Protein AF-A0A0G1LKA8-F1 (afdb_monomer_lite)

Sequence (152 aa):
MDALRYFVAREFNQFEDTDISREKLKTAYNANLANGLGNLVARVMKLAESNLDVPIGQSRALTIQGELKEALDRFEIQKAMNHIWQEIGDLDLLIQGKKPWKSKDKKIIKDLVEDLGQIAHNLKPFMPETAEKILKAIKENKKPENLFPRKD

Secondary structure (DSSP, 8-state):
-HHHHHIIIIIS-SSS-----HHHHHHHIIIIIIIIIIHHHHHHHHHHHHH-SSPPP-SS-----HHHHHHHHTT-HHHHHHHHHHHHHHHHHHHHHH-HHHH--HHHHHHHHHHHHHHHHHHTTT-HHHHHHHHHHHHHT-PPS-SS----

Foldseek 3Di:
DLLVLLCVLAVDDPVDDRDDDPVVSLVCLCVPPQVFLLVLLLVLLVLQLVQPPAFADQPDDQDQDDPLVVCVVVVVRNSNSVVLSVLSVVLVVLCVVVVCVVVVPVVSSNVSLNSQLSSLSSCCVRRVVLSVQSVVSRNVSHRDDRSRDRDD

pLDDT: mean 93.65, std 6.62, range [66.12, 98.62]

Radius of gyration: 15.7 Å; chains: 1; bounding box: 37×30×45 Å

Structure (mmCIF, N/CA/C/O backbone):
data_AF-A0A0G1LKA8-F1
#
_entry.id   AF-A0A0G1LKA8-F1
#
loop_
_atom_site.group_PDB
_atom_site.id
_atom_site.type_symbol
_atom_site.label_atom_id
_atom_site.label_alt_id
_atom_site.label_comp_id
_atom_site.label_asym_id
_atom_site.label_entity_id
_atom_site.label_seq_id
_atom_site.pdbx_PDB_ins_code
_atom_site.Cartn_x
_atom_site.Cartn_y
_atom_site.Cartn_z
_atom_site.occupancy
_atom_site.B_iso_or_equiv
_atom_site.auth_seq_id
_atom_site.auth_comp_id
_atom_site.auth_asym_id
_atom_site.auth_atom_id
_atom_site.pdbx_PDB_model_num
ATOM 1 N N . MET A 1 1 ? 16.918 -4.018 0.071 1.00 84.69 1 MET A N 1
ATOM 2 C CA . MET A 1 1 ? 16.876 -4.899 -1.114 1.00 84.69 1 MET A CA 1
ATOM 3 C C . MET A 1 1 ? 15.608 -4.667 -1.942 1.00 84.69 1 MET A C 1
ATOM 5 O O . MET A 1 1 ? 15.715 -4.436 -3.139 1.00 84.69 1 MET A O 1
ATOM 9 N N . ASP A 1 2 ? 14.428 -4.633 -1.315 1.00 94.12 2 ASP A N 1
ATOM 10 C CA . ASP A 1 2 ? 13.122 -4.503 -1.993 1.00 94.12 2 ASP A CA 1
ATOM 11 C C . ASP A 1 2 ? 12.957 -3.329 -2.962 1.00 94.12 2 ASP A C 1
ATOM 13 O O . ASP A 1 2 ? 12.339 -3.506 -4.004 1.00 94.12 2 ASP A O 1
ATOM 17 N N . ALA A 1 3 ? 13.524 -2.153 -2.677 1.00 92.69 3 ALA A N 1
ATOM 18 C CA . ALA A 1 3 ? 13.444 -1.023 -3.606 1.00 92.69 3 ALA A CA 1
ATOM 19 C C . ALA A 1 3 ? 14.050 -1.359 -4.982 1.00 92.69 3 ALA A C 1
ATOM 21 O O . ALA A 1 3 ? 13.493 -0.981 -6.004 1.00 92.69 3 ALA A O 1
ATOM 22 N N . LEU A 1 4 ? 15.148 -2.125 -5.020 1.00 91.81 4 LEU A N 1
ATOM 23 C CA . LEU A 1 4 ? 15.744 -2.576 -6.278 1.00 91.81 4 LEU A CA 1
ATOM 24 C C . LEU A 1 4 ? 14.853 -3.597 -6.992 1.00 91.81 4 LEU A C 1
ATOM 26 O O . LEU A 1 4 ? 14.653 -3.482 -8.197 1.00 91.81 4 LEU A O 1
ATOM 30 N N . ARG A 1 5 ? 14.286 -4.560 -6.251 1.00 94.88 5 ARG A N 1
ATOM 31 C CA . ARG A 1 5 ? 13.342 -5.545 -6.807 1.00 94.88 5 ARG A CA 1
ATOM 32 C C . ARG A 1 5 ? 12.117 -4.857 -7.404 1.00 94.88 5 ARG A C 1
ATOM 34 O O . ARG A 1 5 ? 11.714 -5.197 -8.507 1.00 94.88 5 ARG A O 1
ATOM 41 N N . TYR A 1 6 ? 11.586 -3.857 -6.702 1.00 95.19 6 TYR A N 1
ATOM 42 C CA . TYR A 1 6 ? 10.515 -2.992 -7.178 1.00 95.19 6 TYR A CA 1
ATOM 43 C C . TYR A 1 6 ? 10.872 -2.336 -8.512 1.00 95.19 6 TYR A C 1
ATOM 45 O O . TYR A 1 6 ? 10.097 -2.442 -9.459 1.00 95.19 6 TYR A O 1
ATOM 53 N N . PHE A 1 7 ? 12.043 -1.696 -8.601 1.00 92.62 7 PHE A N 1
ATOM 54 C CA . PHE A 1 7 ? 12.446 -1.029 -9.833 1.00 92.62 7 PHE A CA 1
ATOM 55 C C . PHE A 1 7 ? 12.499 -2.018 -10.986 1.00 92.62 7 PHE A C 1
ATOM 57 O O . PHE A 1 7 ? 11.794 -1.820 -11.965 1.00 92.62 7 PHE A O 1
ATOM 64 N N . VAL A 1 8 ? 13.239 -3.117 -10.833 1.00 91.12 8 VAL A N 1
ATOM 65 C CA . VAL A 1 8 ? 13.368 -4.144 -11.877 1.00 91.12 8 VAL A CA 1
ATOM 66 C C . VAL A 1 8 ? 12.012 -4.726 -12.277 1.00 91.12 8 VAL A C 1
ATOM 68 O O . VAL A 1 8 ? 11.781 -4.991 -13.449 1.00 91.12 8 VAL A O 1
ATOM 71 N N . ALA A 1 9 ? 11.103 -4.915 -11.322 1.00 93.38 9 ALA A N 1
ATOM 72 C CA . ALA A 1 9 ? 9.805 -5.509 -11.601 1.00 93.38 9 ALA A CA 1
ATOM 73 C C . ALA A 1 9 ? 8.807 -4.534 -12.244 1.00 93.38 9 ALA A C 1
ATOM 75 O O . ALA A 1 9 ? 7.905 -4.997 -12.932 1.00 93.38 9 ALA A O 1
ATOM 76 N N . ARG A 1 10 ? 8.921 -3.218 -12.013 1.00 92.00 10 ARG A N 1
ATOM 77 C CA . ARG A 1 10 ? 7.899 -2.242 -12.433 1.00 92.00 10 ARG A CA 1
ATOM 78 C C . ARG A 1 10 ? 8.407 -1.113 -13.326 1.00 92.00 10 ARG A C 1
ATOM 80 O O . ARG A 1 10 ? 7.726 -0.745 -14.276 1.00 92.00 10 ARG A O 1
ATOM 87 N N . GLU A 1 11 ? 9.566 -0.542 -13.027 1.00 86.06 11 GLU A N 1
ATOM 88 C CA . GLU A 1 11 ? 10.107 0.591 -13.791 1.00 86.06 11 GLU A CA 1
ATOM 89 C C . GLU A 1 11 ? 10.850 0.143 -15.055 1.00 86.06 11 GLU A C 1
ATOM 91 O O . GLU A 1 11 ? 11.001 0.929 -15.983 1.00 86.06 11 GLU A O 1
ATOM 96 N N . PHE A 1 12 ? 11.314 -1.108 -15.107 1.00 82.31 12 PHE A N 1
ATOM 97 C CA . PHE A 1 12 ? 11.991 -1.645 -16.282 1.00 82.31 12 PHE A CA 1
ATOM 98 C C . PHE A 1 12 ? 10.952 -2.219 -17.246 1.00 82.31 12 PHE A C 1
ATOM 100 O O . PHE A 1 12 ? 10.218 -3.148 -16.901 1.00 82.31 12 PHE A O 1
ATOM 107 N N . ASN A 1 13 ? 10.904 -1.673 -18.461 1.00 71.88 13 ASN A N 1
ATOM 108 C CA . ASN A 1 13 ? 10.173 -2.292 -19.558 1.00 71.88 13 ASN A CA 1
ATOM 109 C C . ASN A 1 13 ? 10.963 -3.522 -20.034 1.00 71.88 13 ASN A C 1
ATOM 111 O O . ASN A 1 13 ? 12.161 -3.439 -20.289 1.00 71.88 13 ASN A O 1
ATOM 115 N N . GLN A 1 14 ? 10.301 -4.674 -20.134 1.00 66.12 14 GLN A N 1
ATOM 116 C CA . GLN A 1 14 ? 10.928 -5.915 -20.602 1.00 66.12 14 GLN A CA 1
ATOM 117 C C . GLN A 1 14 ? 11.132 -5.946 -22.125 1.00 66.12 14 GLN A C 1
ATOM 119 O O . GLN A 1 14 ? 11.885 -6.782 -22.618 1.00 66.12 14 GLN A O 1
ATOM 124 N N . PHE A 1 15 ? 10.460 -5.057 -22.859 1.00 68.44 15 PHE A N 1
ATOM 125 C CA . PHE A 1 15 ? 10.421 -5.050 -24.323 1.00 68.44 15 PHE A CA 1
ATOM 126 C C . PHE A 1 15 ? 11.148 -3.854 -24.949 1.00 68.44 15 PHE A C 1
ATOM 128 O O . PHE A 1 15 ? 11.318 -3.822 -26.165 1.00 68.44 15 PHE A O 1
ATOM 135 N N . GLU A 1 16 ? 11.580 -2.885 -24.139 1.00 71.56 16 GLU A N 1
ATOM 136 C CA . GLU A 1 16 ? 12.223 -1.651 -24.598 1.00 71.56 16 GLU A CA 1
ATOM 137 C C . GLU A 1 16 ? 13.415 -1.285 -23.712 1.00 71.56 16 GLU A C 1
ATOM 139 O O . GLU A 1 16 ? 13.427 -1.564 -22.508 1.00 71.56 16 GLU A O 1
ATOM 144 N N . ASP A 1 17 ? 14.392 -0.590 -24.296 1.00 75.00 17 ASP A N 1
ATOM 145 C CA . ASP A 1 17 ? 15.512 -0.031 -23.545 1.00 75.00 17 ASP A CA 1
ATOM 146 C C . ASP A 1 17 ? 15.008 0.996 -22.526 1.00 75.00 17 ASP A C 1
ATOM 148 O O . ASP A 1 17 ? 14.529 2.083 -22.857 1.00 75.00 17 ASP A O 1
ATOM 152 N N . THR A 1 18 ? 15.132 0.649 -21.247 1.00 75.19 18 THR A N 1
ATOM 153 C CA . THR A 1 18 ? 14.790 1.555 -20.152 1.00 75.19 18 THR A CA 1
ATOM 154 C C . THR A 1 18 ? 15.996 2.435 -19.840 1.00 75.19 18 THR A C 1
ATOM 156 O O . THR A 1 18 ? 17.007 1.957 -19.327 1.00 75.19 18 THR A O 1
ATOM 159 N N . ASP A 1 19 ? 15.890 3.739 -20.105 1.00 74.62 19 ASP A N 1
ATOM 160 C CA . ASP A 1 19 ? 16.912 4.708 -19.701 1.00 74.62 19 ASP A CA 1
ATOM 161 C C . ASP A 1 19 ? 16.894 4.899 -18.175 1.00 74.62 19 ASP A C 1
ATOM 163 O O . ASP A 1 19 ? 16.022 5.582 -17.618 1.00 74.62 19 ASP A O 1
ATOM 167 N N . ILE A 1 20 ? 17.857 4.263 -17.505 1.00 76.75 20 ILE A N 1
ATOM 168 C CA . ILE A 1 20 ? 18.001 4.235 -16.051 1.00 76.75 20 ILE A CA 1
ATOM 169 C C . ILE A 1 20 ? 19.026 5.277 -15.625 1.00 76.75 20 ILE A C 1
ATOM 171 O O . ILE A 1 20 ? 20.207 5.203 -15.956 1.00 76.75 20 ILE A O 1
ATOM 175 N N . SER A 1 21 ? 18.592 6.196 -14.768 1.00 86.56 21 SER A N 1
ATOM 176 C CA . SER A 1 21 ? 19.482 7.110 -14.060 1.00 86.56 21 SER A CA 1
ATOM 177 C C . SER A 1 21 ? 19.202 7.073 -12.563 1.00 86.56 21 SER A C 1
ATOM 179 O O . SER A 1 21 ? 18.099 6.735 -12.122 1.00 86.56 21 SER A O 1
ATOM 181 N N . ARG A 1 22 ? 20.200 7.450 -11.753 1.00 86.62 22 ARG A N 1
ATOM 182 C CA . ARG A 1 22 ? 20.020 7.574 -10.297 1.00 86.62 22 ARG A CA 1
ATOM 183 C C . ARG A 1 22 ? 18.864 8.516 -9.951 1.00 86.62 22 ARG A C 1
ATOM 185 O O . ARG A 1 22 ? 18.081 8.193 -9.064 1.00 86.62 22 ARG A O 1
ATOM 192 N N . GLU A 1 23 ? 18.711 9.610 -10.695 1.00 89.44 23 GLU A N 1
ATOM 193 C CA . GLU A 1 23 ? 17.621 10.573 -10.498 1.00 89.44 23 GLU A CA 1
ATOM 194 C C . GLU A 1 23 ? 16.243 9.995 -10.830 1.00 89.44 23 GLU A C 1
ATOM 196 O O . GLU A 1 23 ? 15.283 10.231 -10.093 1.00 89.44 23 GLU A O 1
ATOM 201 N N . LYS A 1 24 ? 16.127 9.181 -11.888 1.00 87.31 24 LYS A N 1
ATOM 202 C CA . LYS A 1 24 ? 14.869 8.494 -12.219 1.00 87.31 24 LYS A CA 1
ATOM 203 C C . LYS A 1 24 ? 14.488 7.479 -11.146 1.00 87.31 24 LYS A C 1
ATOM 205 O O . LYS A 1 24 ? 13.357 7.494 -10.669 1.00 87.31 24 LYS A O 1
ATOM 210 N N . LEU A 1 25 ? 15.446 6.666 -10.696 1.00 90.31 25 LEU A N 1
ATOM 211 C CA . LEU A 1 25 ? 15.224 5.710 -9.607 1.00 90.31 25 LEU A CA 1
ATOM 212 C C . LEU A 1 25 ? 14.824 6.424 -8.310 1.00 90.31 25 LEU A C 1
ATOM 214 O O . LEU A 1 25 ? 13.873 6.024 -7.644 1.00 90.31 25 LEU A O 1
ATOM 218 N N . LYS A 1 26 ? 15.500 7.520 -7.961 1.00 92.94 26 LYS A N 1
ATOM 219 C CA . LYS A 1 26 ? 15.165 8.339 -6.790 1.00 92.94 26 LYS A CA 1
ATOM 220 C C . LYS A 1 26 ? 13.761 8.939 -6.892 1.00 92.94 26 LYS A C 1
ATOM 222 O O . LYS A 1 26 ? 12.992 8.865 -5.933 1.00 92.94 26 LYS A O 1
ATOM 227 N N . THR A 1 27 ? 13.410 9.490 -8.050 1.00 92.81 27 THR A N 1
ATOM 228 C CA . THR A 1 27 ? 12.068 10.020 -8.328 1.00 92.81 27 THR A CA 1
ATOM 229 C C . THR A 1 27 ? 11.004 8.938 -8.153 1.00 92.81 27 THR A C 1
ATOM 231 O O . THR A 1 27 ? 10.065 9.127 -7.379 1.00 92.81 27 THR A O 1
ATOM 234 N N . ALA A 1 28 ? 11.182 7.779 -8.792 1.00 92.75 28 ALA A N 1
ATOM 235 C CA . ALA A 1 28 ? 10.267 6.646 -8.690 1.00 92.75 28 ALA A CA 1
ATOM 236 C C . ALA A 1 28 ? 10.159 6.117 -7.250 1.00 92.75 28 ALA A C 1
ATOM 238 O O . ALA A 1 28 ? 9.056 5.861 -6.774 1.00 92.75 28 ALA A O 1
ATOM 239 N N . TYR A 1 29 ? 11.269 6.035 -6.508 1.00 96.06 29 TYR A N 1
ATOM 240 C CA . TYR A 1 29 ? 11.252 5.679 -5.086 1.00 96.06 29 TYR A CA 1
ATOM 241 C C . TYR A 1 29 ? 10.361 6.631 -4.287 1.00 96.06 29 TYR A C 1
ATOM 243 O O . TYR A 1 29 ? 9.454 6.208 -3.568 1.00 96.06 29 TYR A O 1
ATOM 251 N N . ASN A 1 30 ? 10.628 7.932 -4.396 1.00 96.88 30 ASN A N 1
ATOM 252 C CA . ASN A 1 30 ? 9.941 8.931 -3.592 1.00 96.88 30 ASN A CA 1
ATOM 253 C C . ASN A 1 30 ? 8.455 9.003 -3.959 1.00 96.88 30 ASN A C 1
ATOM 255 O O . ASN A 1 30 ? 7.619 9.103 -3.065 1.00 96.88 30 ASN A O 1
ATOM 259 N N . ALA A 1 31 ? 8.116 8.911 -5.245 1.00 96.19 31 ALA A N 1
ATOM 260 C CA . ALA A 1 31 ? 6.737 8.946 -5.717 1.00 96.19 31 ALA A CA 1
ATOM 261 C C . ALA A 1 31 ? 5.967 7.660 -5.372 1.00 96.19 31 ALA A C 1
ATOM 263 O O . ALA A 1 31 ? 4.940 7.718 -4.700 1.00 96.19 31 ALA A O 1
ATOM 264 N N . ASN A 1 32 ? 6.471 6.498 -5.787 1.00 97.19 32 ASN A N 1
ATOM 265 C CA . ASN A 1 32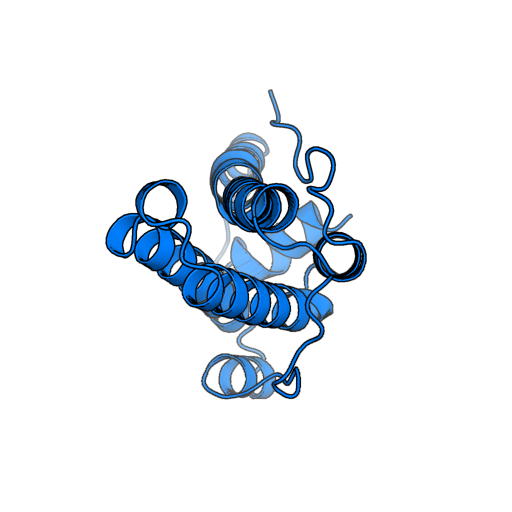 ? 5.708 5.251 -5.768 1.00 97.19 32 ASN A CA 1
ATOM 266 C C . ASN A 1 32 ? 5.814 4.493 -4.441 1.00 97.19 32 ASN A C 1
ATOM 268 O O . ASN A 1 32 ? 4.825 3.908 -3.995 1.00 97.19 32 ASN A O 1
ATOM 272 N N . LEU A 1 33 ? 6.988 4.515 -3.799 1.00 97.62 33 LEU A N 1
ATOM 273 C CA . LEU A 1 33 ? 7.220 3.811 -2.536 1.00 97.62 33 LEU A CA 1
ATOM 274 C C . LEU A 1 33 ? 6.934 4.710 -1.339 1.00 97.62 33 LEU A C 1
ATOM 276 O O . LEU A 1 33 ? 6.054 4.394 -0.544 1.00 97.62 33 LEU A O 1
ATOM 280 N N . ALA A 1 34 ? 7.633 5.840 -1.212 1.00 97.31 34 ALA A N 1
ATOM 281 C CA . ALA A 1 34 ? 7.460 6.712 -0.052 1.00 97.31 34 ALA A CA 1
ATOM 282 C C . ALA A 1 34 ? 6.090 7.401 -0.052 1.00 97.31 34 ALA A C 1
ATOM 284 O O . ALA A 1 34 ? 5.333 7.272 0.910 1.00 97.31 34 ALA A O 1
ATOM 285 N N . ASN A 1 35 ? 5.749 8.099 -1.138 1.00 96.75 35 ASN A N 1
ATOM 286 C CA . ASN A 1 35 ? 4.507 8.863 -1.207 1.00 96.75 35 ASN A CA 1
ATOM 287 C C . ASN A 1 35 ? 3.274 8.011 -1.541 1.00 96.75 35 ASN A C 1
ATOM 289 O O . ASN A 1 35 ? 2.176 8.401 -1.147 1.00 96.75 35 ASN A O 1
ATOM 293 N N . GLY A 1 36 ? 3.455 6.885 -2.236 1.00 97.50 36 GLY A N 1
ATOM 294 C CA . GLY A 1 36 ? 2.409 5.911 -2.541 1.00 97.50 36 GLY A CA 1
ATOM 295 C C . GLY A 1 36 ? 2.219 4.906 -1.406 1.00 97.50 36 GLY A C 1
ATOM 296 O O . GLY A 1 36 ? 1.574 5.205 -0.399 1.00 97.50 36 GLY A O 1
ATOM 297 N N . LEU A 1 37 ? 2.809 3.716 -1.554 1.00 98.62 37 LEU A N 1
ATOM 298 C CA . LEU A 1 37 ? 2.605 2.582 -0.642 1.00 98.62 37 LEU A CA 1
ATOM 299 C C . LEU A 1 37 ? 2.864 2.930 0.836 1.00 98.62 37 LEU A C 1
ATOM 301 O O . LEU A 1 37 ? 2.066 2.589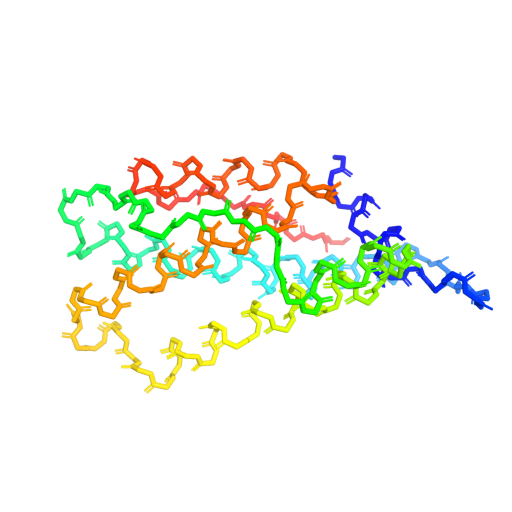 1.707 1.00 98.62 37 LEU A O 1
ATOM 305 N N . GLY A 1 38 ? 3.960 3.630 1.134 1.00 98.25 38 GLY A N 1
ATOM 306 C CA . GLY A 1 38 ? 4.347 4.000 2.496 1.00 98.25 38 GLY A CA 1
ATOM 307 C C . GLY A 1 38 ? 3.311 4.882 3.192 1.00 98.25 38 GLY A C 1
ATOM 308 O O . GLY A 1 38 ? 2.920 4.604 4.330 1.00 98.25 38 GLY A O 1
ATOM 309 N N . ASN A 1 39 ? 2.820 5.912 2.500 1.00 97.75 39 ASN A N 1
ATOM 310 C CA . ASN A 1 39 ? 1.770 6.782 3.025 1.00 97.75 39 ASN A CA 1
ATOM 311 C C . ASN A 1 39 ? 0.435 6.052 3.183 1.00 97.75 39 ASN A C 1
ATOM 313 O O . ASN A 1 39 ? -0.237 6.265 4.196 1.00 97.75 39 ASN A O 1
ATOM 317 N N . LEU A 1 40 ? 0.061 5.192 2.229 1.00 98.56 40 LEU A N 1
ATOM 318 C CA . LEU A 1 40 ? -1.163 4.392 2.316 1.00 98.56 40 LEU A CA 1
ATOM 319 C C . LEU A 1 40 ? -1.141 3.507 3.568 1.00 98.56 40 LEU A C 1
ATOM 321 O O . LEU A 1 40 ? -2.048 3.592 4.399 1.00 98.56 40 LEU A O 1
ATOM 325 N N . VAL A 1 41 ? -0.067 2.731 3.755 1.00 98.56 41 VAL A N 1
ATOM 326 C CA . VAL A 1 41 ? 0.111 1.868 4.934 1.00 98.56 41 VAL A CA 1
ATOM 327 C C . VAL A 1 41 ? 0.040 2.693 6.216 1.00 98.56 41 VAL A C 1
ATOM 329 O O . VAL A 1 41 ? -0.682 2.337 7.147 1.00 98.56 41 VAL A O 1
ATOM 332 N N . ALA A 1 42 ? 0.756 3.820 6.275 1.00 98.06 42 ALA A N 1
ATOM 333 C CA . ALA A 1 42 ? 0.746 4.683 7.449 1.00 98.06 42 ALA A CA 1
ATOM 334 C C . ALA A 1 42 ? -0.662 5.215 7.764 1.00 98.06 42 ALA A C 1
ATOM 336 O O . ALA A 1 42 ? -1.034 5.283 8.936 1.00 98.06 42 ALA A O 1
ATOM 337 N N . ARG A 1 43 ? -1.447 5.575 6.743 1.00 97.69 43 ARG A N 1
ATOM 338 C CA . ARG A 1 43 ? -2.805 6.114 6.890 1.00 97.69 43 ARG A CA 1
ATOM 339 C C . ARG A 1 43 ? -3.790 5.051 7.371 1.00 97.69 43 ARG A C 1
ATOM 341 O O . ARG A 1 43 ? -4.478 5.286 8.364 1.00 97.69 43 ARG A O 1
ATOM 348 N N . VAL A 1 44 ? -3.826 3.890 6.713 1.00 98.19 44 VAL A N 1
ATOM 349 C CA . VAL A 1 44 ? -4.703 2.767 7.086 1.00 98.19 44 VAL A CA 1
ATOM 350 C C . VAL A 1 44 ? -4.374 2.288 8.494 1.00 98.19 44 VAL A C 1
ATOM 352 O O . VAL A 1 44 ? -5.256 2.232 9.348 1.00 98.19 44 VAL A O 1
ATOM 355 N N . MET A 1 45 ? -3.096 2.035 8.783 1.00 98.06 45 MET A N 1
ATOM 356 C CA . MET A 1 45 ? -2.712 1.528 10.098 1.00 98.06 45 MET A CA 1
ATOM 357 C C . MET A 1 45 ? -2.908 2.558 11.207 1.00 98.06 45 MET A C 1
ATOM 359 O O . MET A 1 45 ? -3.247 2.175 12.320 1.00 98.06 45 MET A O 1
ATOM 363 N N . LYS A 1 46 ? -2.781 3.863 10.927 1.00 97.62 46 LYS A N 1
ATOM 364 C CA . LYS A 1 46 ? -3.109 4.886 11.928 1.00 97.62 46 LYS A CA 1
ATOM 365 C C . LYS A 1 46 ? -4.603 4.915 12.254 1.00 97.62 46 LYS A C 1
ATOM 367 O O . LYS A 1 46 ? -4.959 5.093 13.420 1.00 97.62 46 LYS A O 1
ATOM 372 N N . LEU A 1 47 ? -5.469 4.753 11.250 1.00 97.44 47 LEU A N 1
ATOM 373 C CA . LEU A 1 47 ? -6.914 4.618 11.464 1.00 97.44 47 LEU A CA 1
ATOM 374 C C . LEU A 1 47 ? -7.226 3.369 12.288 1.00 97.44 47 LEU A C 1
ATOM 376 O O . LEU A 1 47 ? -8.007 3.463 13.233 1.00 97.44 47 LEU A O 1
ATOM 380 N N . ALA A 1 48 ? -6.591 2.245 11.962 1.00 97.44 48 ALA A N 1
ATOM 381 C CA . ALA A 1 48 ? -6.766 0.981 12.661 1.00 97.44 48 ALA A CA 1
ATOM 382 C C . ALA A 1 48 ? -6.336 1.074 14.131 1.00 97.44 48 ALA A C 1
ATOM 384 O O . ALA A 1 48 ? -7.172 0.944 15.020 1.00 97.44 48 ALA A O 1
ATOM 385 N N . GLU A 1 49 ? -5.079 1.444 14.380 1.00 96.81 49 GLU A N 1
ATOM 386 C CA . GLU A 1 49 ? -4.494 1.580 15.720 1.00 96.81 49 GLU A CA 1
ATOM 387 C C . GLU A 1 49 ? -5.296 2.535 16.621 1.00 96.81 49 GLU A C 1
ATOM 389 O O . GLU A 1 49 ? -5.370 2.339 17.828 1.00 96.81 49 GLU A O 1
ATOM 394 N N . SER A 1 50 ? -5.919 3.574 16.049 1.00 96.50 50 SER A N 1
ATOM 395 C CA . SER A 1 50 ? -6.645 4.585 16.834 1.00 96.50 50 SER A CA 1
ATOM 396 C C . SER A 1 50 ? -8.125 4.259 17.077 1.00 96.50 50 SER A C 1
ATOM 398 O O . SER A 1 50 ? -8.750 4.937 17.890 1.00 96.50 50 SER A O 1
ATOM 400 N N . ASN A 1 51 ? -8.723 3.309 16.346 1.00 96.50 51 ASN A N 1
ATOM 401 C CA . ASN A 1 51 ? -10.177 3.067 16.388 1.00 96.50 51 ASN A CA 1
ATOM 402 C C . ASN A 1 51 ? -10.565 1.590 16.563 1.00 96.50 51 ASN A C 1
ATOM 404 O O . ASN A 1 51 ? -11.731 1.300 16.839 1.00 96.50 51 ASN A O 1
ATOM 408 N N . LEU A 1 52 ? -9.634 0.657 16.375 1.00 94.56 52 LEU A N 1
ATOM 409 C CA . LEU A 1 52 ? -9.859 -0.773 16.529 1.00 94.56 52 LEU A CA 1
ATOM 410 C C . LEU A 1 52 ? -9.158 -1.259 17.793 1.00 94.56 52 LEU A C 1
ATOM 412 O O . LEU A 1 52 ? -7.957 -1.076 17.950 1.00 94.56 52 LEU A O 1
ATOM 416 N N . ASP A 1 53 ? -9.920 -1.898 18.674 1.00 89.06 53 ASP A N 1
ATOM 417 C CA . ASP A 1 53 ? -9.435 -2.318 19.994 1.00 89.06 53 ASP A CA 1
ATOM 418 C C . ASP A 1 53 ? -8.596 -3.605 19.933 1.00 89.06 53 ASP A C 1
ATOM 420 O O . ASP A 1 53 ? -7.843 -3.915 20.851 1.00 89.06 53 ASP A O 1
ATOM 424 N N . VAL A 1 54 ? -8.729 -4.365 18.843 1.00 87.44 54 VAL A N 1
ATOM 425 C CA . VAL A 1 54 ? -8.033 -5.635 18.623 1.00 87.44 54 VAL A CA 1
ATOM 426 C C . VAL A 1 54 ? -7.495 -5.711 17.197 1.00 87.44 54 VAL A C 1
ATOM 428 O O . VAL A 1 54 ? -8.124 -5.161 16.283 1.00 87.44 54 VAL A O 1
ATOM 431 N N . PRO A 1 55 ? -6.374 -6.422 16.976 1.00 84.38 55 PRO A N 1
ATOM 432 C CA . PRO A 1 55 ? -5.931 -6.756 15.636 1.00 84.38 55 PRO A CA 1
ATOM 433 C C . PRO A 1 55 ? -7.006 -7.476 14.844 1.00 84.38 55 PRO A C 1
ATOM 435 O O . PRO A 1 55 ? -7.723 -8.341 15.352 1.00 84.38 55 PRO A O 1
ATOM 438 N N . ILE A 1 56 ? -7.092 -7.109 13.573 1.00 81.44 56 ILE A N 1
ATOM 439 C CA . ILE A 1 56 ? -8.004 -7.737 12.634 1.00 81.44 56 ILE A CA 1
ATOM 440 C C . ILE A 1 56 ? -7.231 -8.829 11.913 1.00 81.44 56 ILE A C 1
ATOM 442 O O . ILE A 1 56 ? -6.224 -8.575 11.254 1.00 81.44 56 ILE A O 1
ATOM 446 N N . GLY A 1 57 ? -7.699 -10.064 12.077 1.00 75.69 57 GLY A N 1
ATOM 447 C CA . GLY A 1 57 ? -7.291 -11.161 11.213 1.00 75.69 57 GLY A CA 1
ATOM 448 C C . GLY A 1 57 ? -7.896 -11.001 9.821 1.00 75.69 57 GLY A C 1
ATOM 449 O O . GLY A 1 57 ? -8.910 -10.333 9.646 1.00 75.69 57 GLY A O 1
ATOM 450 N N . GLN A 1 58 ? -7.291 -11.645 8.831 1.00 81.88 58 GLN A N 1
ATOM 451 C CA . GLN A 1 58 ? -7.862 -11.709 7.489 1.00 81.88 58 GLN A CA 1
ATOM 452 C C . GLN A 1 58 ? -9.095 -12.614 7.508 1.00 81.88 58 GLN A C 1
ATOM 454 O O . GLN A 1 58 ? -8.970 -13.809 7.778 1.00 81.88 58 GLN A O 1
ATOM 459 N N . SER A 1 59 ? -10.281 -12.052 7.261 1.00 81.31 59 SER A N 1
ATOM 460 C CA . SER A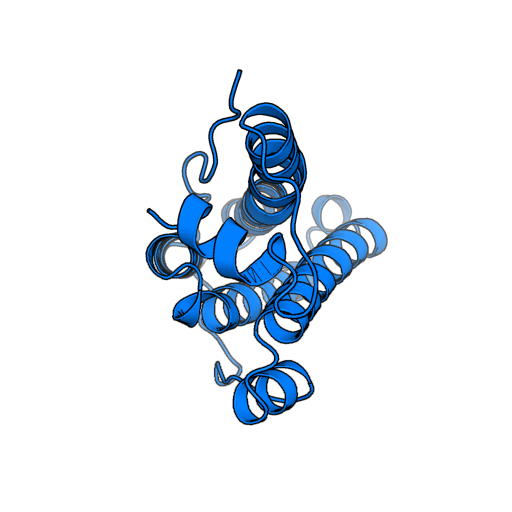 1 59 ? -11.506 -12.853 7.137 1.00 81.31 59 SER A CA 1
ATOM 461 C C . SER A 1 59 ? -11.586 -13.572 5.787 1.00 81.31 59 SER A C 1
ATOM 463 O O . SER A 1 59 ? -12.176 -14.647 5.685 1.00 81.31 59 SER A O 1
ATOM 465 N N . ARG A 1 60 ? -10.954 -12.996 4.756 1.00 83.94 60 ARG A N 1
ATOM 466 C CA . ARG A 1 60 ? -10.849 -13.551 3.404 1.00 83.94 60 ARG A CA 1
ATOM 467 C C . ARG A 1 60 ? -9.529 -14.298 3.251 1.00 83.94 60 ARG A C 1
ATOM 469 O O . ARG A 1 60 ? -8.509 -13.907 3.816 1.00 83.94 60 ARG A O 1
ATOM 476 N N . ALA A 1 61 ? -9.540 -15.371 2.465 1.00 88.75 61 ALA A N 1
ATOM 477 C CA . ALA A 1 61 ? -8.314 -16.080 2.131 1.00 88.75 61 ALA A CA 1
ATOM 478 C C . ALA A 1 61 ? -7.417 -15.184 1.265 1.00 88.75 61 ALA A C 1
ATOM 480 O O . ALA A 1 61 ? -7.809 -14.780 0.171 1.00 88.75 61 ALA A O 1
ATOM 481 N N . LEU A 1 62 ? -6.208 -14.906 1.752 1.00 92.38 62 LEU A N 1
ATOM 482 C CA . LEU A 1 62 ? -5.194 -14.192 0.986 1.00 92.38 62 LEU A CA 1
ATOM 483 C C . LEU A 1 62 ? -4.698 -15.087 -0.147 1.00 92.38 62 LEU A C 1
ATOM 485 O O . LEU A 1 62 ? -4.032 -16.096 0.100 1.00 92.38 62 LEU A O 1
ATOM 489 N N . THR A 1 63 ? -5.045 -14.728 -1.377 1.00 94.62 63 THR A N 1
ATOM 490 C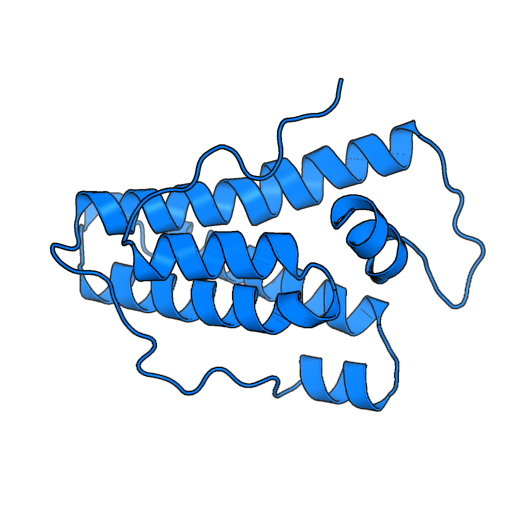 CA . THR A 1 63 ? -4.653 -15.477 -2.573 1.00 94.62 63 THR A CA 1
ATOM 491 C C . THR A 1 63 ? -4.344 -14.529 -3.721 1.00 94.62 63 THR A C 1
ATOM 493 O O . THR A 1 63 ? -4.948 -13.465 -3.839 1.00 94.62 63 THR A O 1
ATOM 496 N N . ILE A 1 64 ? -3.396 -14.912 -4.574 1.00 94.50 64 ILE A N 1
ATOM 497 C CA . ILE A 1 64 ? -3.148 -14.230 -5.845 1.00 94.50 64 ILE A CA 1
ATOM 498 C C . ILE A 1 64 ? -4.207 -14.705 -6.843 1.00 94.50 64 ILE A C 1
ATOM 500 O O . ILE A 1 64 ? -4.292 -15.896 -7.145 1.00 94.50 64 ILE A O 1
ATOM 504 N N . GLN A 1 65 ? -5.007 -13.776 -7.357 1.00 93.62 65 GLN A N 1
ATOM 505 C CA . GLN A 1 65 ? -6.165 -14.069 -8.203 1.00 93.62 65 GLN A CA 1
ATOM 506 C C . GLN A 1 65 ? -6.387 -12.978 -9.259 1.00 93.62 65 GLN A C 1
ATOM 508 O O . GLN A 1 65 ? -5.687 -11.966 -9.269 1.00 93.62 65 GLN A O 1
ATOM 513 N N . GLY A 1 66 ? -7.356 -13.200 -10.151 1.00 94.81 66 GLY A N 1
ATOM 514 C CA . GLY A 1 66 ? -7.759 -12.233 -11.175 1.00 94.81 66 GLY A CA 1
ATOM 515 C C . GLY A 1 66 ? -6.616 -11.817 -12.103 1.00 94.81 66 GLY A C 1
ATOM 516 O O . GLY A 1 66 ? -5.747 -12.623 -12.441 1.00 94.81 66 GLY A O 1
ATOM 517 N N . GLU A 1 67 ? -6.607 -10.539 -12.482 1.00 94.62 67 GLU A N 1
ATOM 518 C CA . GLU A 1 67 ? -5.639 -9.970 -13.426 1.00 94.62 67 GLU A CA 1
ATOM 519 C C . GLU A 1 67 ? -4.185 -10.142 -12.975 1.00 94.62 67 GLU A C 1
ATOM 521 O O . GLU A 1 67 ? -3.311 -10.391 -13.807 1.00 94.62 67 GLU A O 1
ATOM 526 N N . LEU A 1 68 ? -3.915 -10.060 -11.666 1.00 96.19 68 LEU A N 1
ATOM 527 C CA . LEU A 1 68 ? -2.575 -10.286 -11.129 1.00 96.19 68 LEU A CA 1
ATOM 528 C C . LEU A 1 68 ? -2.096 -11.711 -11.414 1.00 96.19 68 LEU A C 1
ATOM 530 O O . LEU A 1 68 ? -0.968 -11.906 -11.868 1.00 96.19 68 LEU A O 1
ATOM 534 N N . LYS A 1 69 ? -2.954 -12.706 -11.158 1.00 97.12 69 LYS A N 1
ATOM 535 C CA . LYS A 1 69 ? -2.630 -14.110 -11.429 1.00 97.12 69 LYS A CA 1
ATOM 536 C C . LYS A 1 69 ? -2.394 -14.328 -12.920 1.00 97.12 69 LYS A C 1
ATOM 538 O O . LYS A 1 69 ? -1.400 -14.938 -13.290 1.00 97.12 69 LYS A O 1
ATOM 543 N N . GLU A 1 70 ? -3.272 -13.799 -13.765 1.00 97.62 70 GLU A N 1
ATOM 544 C CA . GLU A 1 70 ? -3.141 -13.931 -15.216 1.00 97.62 70 GLU A CA 1
ATOM 545 C C . GLU A 1 70 ? -1.855 -13.297 -15.758 1.00 97.62 70 GLU A C 1
ATOM 547 O O . GLU A 1 70 ? -1.197 -13.875 -16.622 1.00 97.62 70 GLU A O 1
ATOM 552 N N . ALA A 1 71 ? -1.484 -12.114 -15.260 1.00 96.19 71 ALA A N 1
ATOM 553 C CA . ALA A 1 71 ? -0.235 -11.459 -15.629 1.00 96.19 71 ALA A CA 1
ATOM 554 C C . ALA A 1 71 ? 0.978 -12.295 -15.192 1.00 96.19 71 ALA A C 1
ATOM 556 O O . ALA A 1 71 ? 1.906 -12.489 -15.973 1.00 96.19 71 ALA A O 1
ATOM 557 N N . LEU A 1 72 ? 0.952 -12.842 -13.974 1.00 95.62 72 LEU A N 1
ATOM 558 C CA . LEU A 1 72 ? 2.009 -13.716 -13.462 1.00 95.62 72 LEU A CA 1
ATOM 559 C C . LEU A 1 72 ? 2.134 -15.026 -14.253 1.00 95.62 72 LEU A C 1
ATOM 561 O O . LEU A 1 72 ? 3.250 -15.400 -14.607 1.00 95.62 72 LEU A O 1
ATOM 565 N N . ASP A 1 73 ? 1.018 -15.684 -14.578 1.00 96.56 73 ASP A N 1
ATOM 566 C CA . ASP A 1 73 ? 0.997 -16.919 -15.377 1.00 96.56 73 ASP A CA 1
ATOM 567 C C . ASP A 1 73 ? 1.598 -16.700 -16.781 1.00 96.56 73 ASP A C 1
ATOM 569 O O . ASP A 1 73 ? 2.192 -17.611 -17.358 1.00 96.56 73 ASP A O 1
ATOM 573 N N . ARG A 1 74 ? 1.468 -15.482 -17.328 1.00 96.25 74 ARG A N 1
ATOM 574 C CA . ARG A 1 74 ? 2.049 -15.068 -18.617 1.00 96.25 74 ARG A CA 1
ATOM 575 C C . ARG A 1 74 ? 3.435 -14.425 -18.501 1.00 96.25 74 ARG A C 1
ATOM 577 O O . ARG A 1 74 ? 3.951 -13.935 -19.500 1.00 96.25 74 ARG A O 1
ATOM 584 N N . PHE A 1 75 ? 4.042 -14.415 -17.312 1.00 92.81 75 PHE A N 1
ATOM 585 C CA . PHE A 1 75 ? 5.322 -13.750 -17.029 1.00 92.81 75 PHE A CA 1
ATOM 586 C C . PHE A 1 75 ? 5.336 -12.232 -17.319 1.00 92.81 75 PHE A C 1
ATOM 588 O O . PHE A 1 75 ? 6.400 -11.627 -17.438 1.00 92.81 75 PHE A O 1
ATOM 595 N N . GLU A 1 76 ? 4.170 -11.583 -17.354 1.00 93.56 76 GLU A N 1
ATOM 596 C CA . GLU A 1 76 ? 4.002 -10.136 -17.537 1.00 93.56 76 GLU A CA 1
ATOM 597 C C . GLU A 1 76 ? 4.258 -9.391 -16.207 1.00 93.56 76 GLU A C 1
ATOM 599 O O . GLU A 1 76 ? 3.360 -8.788 -15.615 1.00 93.56 76 GLU A O 1
ATOM 604 N N . ILE A 1 77 ? 5.496 -9.445 -15.704 1.00 94.19 77 ILE A N 1
ATOM 605 C CA . ILE A 1 77 ? 5.894 -8.948 -14.368 1.00 94.19 77 ILE A CA 1
ATOM 606 C C . ILE A 1 77 ? 5.543 -7.469 -14.161 1.00 94.19 77 ILE A C 1
ATOM 608 O O . ILE A 1 77 ? 4.994 -7.099 -13.122 1.00 94.19 77 ILE A O 1
ATOM 612 N N . GLN A 1 78 ? 5.804 -6.626 -15.162 1.00 93.88 78 GLN A N 1
ATOM 613 C CA . GLN A 1 78 ? 5.492 -5.199 -15.077 1.00 93.88 78 GLN A CA 1
ATOM 614 C C . GLN A 1 78 ? 3.986 -4.953 -14.967 1.00 93.88 78 GLN A C 1
ATOM 616 O O . GLN A 1 78 ? 3.545 -4.125 -14.171 1.00 93.88 78 GLN A O 1
ATOM 621 N N . LYS A 1 79 ? 3.182 -5.707 -15.721 1.00 95.12 79 LYS A N 1
ATOM 622 C CA . LYS A 1 79 ? 1.721 -5.626 -15.663 1.00 95.12 79 LYS A CA 1
ATOM 623 C C . LYS A 1 79 ? 1.197 -6.073 -14.300 1.00 95.12 79 LYS A C 1
ATOM 625 O O . LYS A 1 79 ? 0.358 -5.385 -13.728 1.00 95.12 79 LYS A O 1
ATOM 630 N N . ALA A 1 80 ? 1.746 -7.156 -13.752 1.00 96.69 80 ALA A N 1
ATOM 631 C CA . ALA A 1 80 ? 1.443 -7.615 -12.399 1.00 96.69 80 ALA A CA 1
ATOM 632 C C . ALA A 1 80 ? 1.728 -6.522 -11.350 1.00 96.69 80 ALA A C 1
ATOM 634 O O . ALA A 1 80 ? 0.870 -6.200 -10.530 1.00 96.69 80 ALA A O 1
ATOM 635 N N . MET A 1 81 ? 2.898 -5.881 -11.415 1.00 97.06 81 MET A N 1
ATOM 636 C CA . MET A 1 81 ? 3.244 -4.778 -10.512 1.00 97.06 81 MET A CA 1
ATOM 637 C C . MET A 1 81 ? 2.362 -3.541 -10.709 1.00 97.06 81 MET A C 1
ATOM 639 O O . MET A 1 81 ? 1.992 -2.889 -9.736 1.00 97.06 81 MET A O 1
ATOM 643 N N . ASN A 1 82 ? 1.999 -3.208 -11.947 1.00 96.12 82 ASN A N 1
ATOM 644 C CA . ASN A 1 82 ? 1.096 -2.094 -12.222 1.00 96.12 82 ASN A CA 1
ATOM 645 C C . ASN A 1 82 ? -0.306 -2.339 -11.665 1.00 96.12 82 ASN A C 1
ATOM 647 O O . ASN A 1 82 ? -0.879 -1.412 -11.099 1.00 96.12 82 ASN A O 1
ATOM 651 N N . HIS A 1 83 ? -0.807 -3.574 -11.736 1.00 97.62 83 HIS A N 1
ATOM 652 C CA . HIS A 1 83 ? -2.073 -3.952 -11.112 1.00 97.62 83 HIS A CA 1
ATOM 653 C C . HIS A 1 83 ? -2.035 -3.741 -9.588 1.00 97.62 83 HIS A C 1
ATOM 655 O O . HIS A 1 83 ? -2.912 -3.085 -9.041 1.00 97.62 83 HIS A O 1
ATOM 661 N N . ILE A 1 84 ? -0.965 -4.167 -8.903 1.00 98.31 84 ILE A N 1
ATOM 662 C CA . ILE A 1 84 ? -0.806 -3.918 -7.454 1.00 98.31 84 ILE A CA 1
ATOM 663 C C . ILE A 1 84 ? -0.796 -2.413 -7.140 1.00 98.31 84 ILE A C 1
ATOM 665 O O . ILE A 1 84 ? -1.365 -1.965 -6.146 1.00 98.31 84 ILE A O 1
ATOM 669 N N . TRP A 1 85 ? -0.159 -1.598 -7.984 1.00 98.00 85 TRP A N 1
ATOM 670 C CA . TRP A 1 85 ? -0.168 -0.145 -7.793 1.00 98.00 85 TRP A CA 1
ATOM 671 C C . TRP A 1 85 ? -1.516 0.508 -8.065 1.00 98.00 85 TRP A C 1
ATOM 673 O O . TRP A 1 85 ? -1.819 1.534 -7.454 1.00 98.00 85 TRP A O 1
ATOM 683 N N . GLN A 1 86 ? -2.321 -0.082 -8.942 1.00 98.12 86 GLN A N 1
ATOM 684 C CA . GLN A 1 86 ? -3.707 0.312 -9.114 1.00 98.12 86 GLN A CA 1
ATOM 685 C C . GLN A 1 86 ? -4.511 0.001 -7.845 1.00 98.12 86 GLN A C 1
ATOM 687 O O . GLN A 1 86 ? -5.152 0.910 -7.331 1.00 98.12 86 GLN A O 1
ATOM 692 N N . GLU A 1 87 ? -4.373 -1.196 -7.255 1.00 98.19 87 GLU A N 1
ATOM 693 C CA . GLU A 1 87 ? -5.014 -1.540 -5.969 1.00 98.19 87 GLU A CA 1
ATOM 694 C C . GLU A 1 87 ? -4.631 -0.547 -4.850 1.00 98.19 87 GLU A C 1
ATOM 696 O O . GLU A 1 87 ? -5.480 -0.107 -4.075 1.00 98.19 87 GLU A O 1
ATOM 701 N N . ILE A 1 88 ? -3.355 -0.139 -4.787 1.00 98.56 88 ILE A N 1
ATOM 702 C CA . ILE A 1 88 ? -2.862 0.894 -3.856 1.00 98.56 88 ILE A CA 1
ATOM 703 C C . ILE A 1 88 ? -3.582 2.232 -4.089 1.00 98.56 88 ILE A C 1
ATOM 705 O O . ILE A 1 88 ? -4.017 2.876 -3.130 1.00 98.56 88 ILE A O 1
ATOM 709 N N . GLY A 1 89 ? -3.695 2.667 -5.346 1.00 98.31 89 GLY A N 1
ATOM 710 C CA . GLY A 1 89 ? -4.385 3.906 -5.709 1.00 98.31 89 GLY A CA 1
ATOM 711 C C . GLY A 1 89 ? -5.878 3.862 -5.381 1.00 98.31 89 GLY A C 1
ATOM 712 O O . GLY A 1 89 ? -6.400 4.795 -4.768 1.00 98.31 89 GLY A O 1
ATOM 713 N N . ASP A 1 90 ? -6.543 2.761 -5.718 1.00 98.31 90 ASP A N 1
ATOM 714 C CA . ASP A 1 90 ? -7.969 2.543 -5.477 1.00 98.31 90 ASP A CA 1
ATOM 715 C C . ASP A 1 90 ? -8.286 2.531 -3.978 1.00 98.31 90 ASP A C 1
ATOM 717 O O . ASP A 1 90 ? -9.253 3.164 -3.540 1.00 98.31 90 ASP A O 1
ATOM 721 N N . LEU A 1 91 ? -7.435 1.897 -3.164 1.00 98.44 91 LEU A N 1
ATOM 722 C CA . LEU A 1 91 ? -7.589 1.907 -1.712 1.00 98.44 91 LEU A CA 1
ATOM 723 C C . LEU A 1 91 ? -7.400 3.318 -1.131 1.00 98.44 91 LEU A C 1
ATOM 725 O O . LEU A 1 91 ? -8.156 3.724 -0.244 1.00 98.44 91 LEU A O 1
ATOM 729 N N . ASP A 1 92 ? -6.446 4.104 -1.645 1.00 97.88 92 ASP A N 1
ATOM 730 C CA . ASP A 1 92 ? -6.280 5.498 -1.214 1.00 97.88 92 ASP A CA 1
ATOM 731 C C . ASP A 1 92 ? -7.503 6.355 -1.573 1.00 97.88 92 ASP A C 1
ATOM 733 O O . ASP A 1 92 ? -8.012 7.104 -0.731 1.00 97.88 92 ASP A O 1
ATOM 737 N N . LEU A 1 93 ? -8.033 6.196 -2.789 1.00 98.12 93 LEU A N 1
ATOM 738 C CA . LEU A 1 93 ? -9.260 6.859 -3.235 1.00 98.12 93 LEU A CA 1
ATOM 739 C C . LEU A 1 93 ? -10.467 6.452 -2.386 1.00 98.12 93 LEU A C 1
ATOM 741 O O . LEU A 1 93 ? -11.270 7.313 -2.012 1.00 98.12 93 LEU A O 1
ATOM 745 N N . LEU A 1 94 ? -10.581 5.175 -2.013 1.00 97.81 94 LEU A N 1
ATOM 746 C CA . LEU A 1 94 ? -11.638 4.688 -1.131 1.00 97.81 94 LEU A CA 1
ATOM 747 C C . LEU A 1 94 ? -11.574 5.368 0.241 1.00 97.81 94 LEU A C 1
ATOM 749 O O . LEU A 1 94 ? -12.603 5.821 0.753 1.00 97.81 94 LEU A O 1
ATOM 753 N N . ILE A 1 95 ? -10.374 5.517 0.812 1.00 97.62 95 ILE A N 1
ATOM 754 C CA . ILE A 1 95 ? -10.159 6.265 2.058 1.00 97.62 95 ILE A CA 1
ATOM 755 C C . ILE A 1 95 ? -10.641 7.711 1.896 1.00 97.62 95 ILE A C 1
ATOM 757 O O . ILE A 1 95 ? -11.390 8.205 2.745 1.00 97.62 95 ILE A O 1
ATOM 761 N N . GLN A 1 96 ? -10.274 8.383 0.801 1.00 97.00 96 GLN A N 1
ATOM 762 C CA . GLN A 1 96 ? -10.690 9.765 0.537 1.00 97.00 96 GLN A CA 1
ATOM 763 C C . GLN A 1 96 ? -12.203 9.920 0.340 1.00 97.00 96 GLN A C 1
ATOM 765 O O . GLN A 1 96 ? -12.793 10.893 0.823 1.00 97.00 96 GLN A O 1
ATOM 770 N N . GLY A 1 97 ? -12.844 8.960 -0.327 1.00 97.44 97 GLY A N 1
ATOM 771 C CA . GLY A 1 97 ? -14.284 8.954 -0.567 1.00 97.44 97 GLY A CA 1
ATOM 772 C C . GLY A 1 97 ? -15.093 8.664 0.697 1.00 97.44 97 GLY A C 1
ATOM 773 O O . GLY A 1 97 ? -16.049 9.379 1.001 1.00 97.44 97 GLY A O 1
ATOM 774 N N . LYS A 1 98 ? -14.695 7.648 1.472 1.00 96.62 98 LYS A N 1
ATOM 775 C CA . LYS A 1 98 ? -15.405 7.220 2.691 1.00 96.62 98 LYS A CA 1
ATOM 776 C C . LYS A 1 98 ? -15.120 8.105 3.903 1.00 96.62 98 LYS A C 1
ATOM 778 O O . LYS A 1 98 ? -15.938 8.154 4.818 1.00 96.62 98 LYS A O 1
ATOM 783 N N . LYS A 1 99 ? -13.981 8.804 3.921 1.00 96.62 99 LYS A N 1
ATOM 784 C CA . LYS A 1 99 ? -13.544 9.693 5.013 1.00 96.62 99 LYS A CA 1
ATOM 785 C C . LYS A 1 99 ? -13.650 9.036 6.402 1.00 96.62 99 LYS A C 1
ATOM 787 O O . LYS A 1 99 ? -14.228 9.637 7.315 1.00 96.62 99 LYS A O 1
ATOM 792 N N . PRO A 1 100 ? -13.080 7.830 6.609 1.00 95.44 100 PRO A N 1
ATOM 793 C CA . PRO A 1 100 ? -13.229 7.063 7.850 1.00 95.44 100 PRO A CA 1
ATOM 794 C C . PRO A 1 100 ? -12.695 7.791 9.091 1.00 95.44 100 PRO A C 1
ATOM 796 O O . PRO A 1 100 ? -13.138 7.519 10.198 1.00 95.44 100 PRO A O 1
ATOM 799 N N . TRP A 1 101 ? -11.797 8.770 8.934 1.00 95.19 101 TRP A N 1
ATOM 800 C CA . TRP A 1 101 ? -11.341 9.615 10.044 1.00 95.19 101 TRP A CA 1
ATOM 801 C C . TRP A 1 101 ? -12.445 10.511 10.626 1.00 95.19 101 TRP A C 1
ATOM 803 O O . TRP A 1 101 ? -12.332 10.939 11.774 1.00 95.19 101 TRP A O 1
ATOM 813 N N . LYS A 1 102 ? -13.499 10.813 9.853 1.00 96.06 102 LYS A N 1
ATOM 814 C CA . LYS A 1 102 ? -14.658 11.590 10.318 1.00 96.06 102 LYS A CA 1
ATOM 815 C C . LYS A 1 102 ? -15.724 10.695 10.932 1.00 96.06 102 LYS A C 1
ATOM 817 O O . LYS A 1 102 ? -16.186 10.984 12.028 1.00 96.06 102 LYS A O 1
ATOM 822 N N . SER A 1 103 ? -16.115 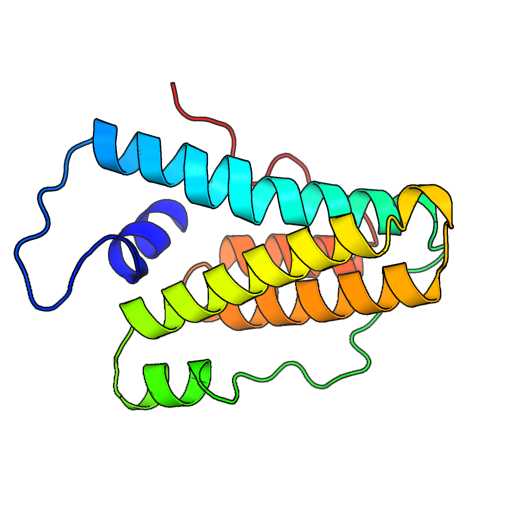9.633 10.224 1.00 94.81 103 SER A N 1
ATOM 823 C CA . SER A 1 103 ? -17.172 8.726 10.687 1.00 94.81 103 SER A CA 1
ATOM 824 C C . SER A 1 103 ? -16.710 7.819 11.824 1.00 94.81 103 SER A C 1
ATOM 826 O O . SER A 1 103 ? -17.528 7.419 12.645 1.00 94.81 103 SER A O 1
ATOM 828 N N . LYS A 1 104 ? -15.411 7.487 11.862 1.00 94.31 104 LYS A N 1
ATOM 829 C CA . LYS A 1 104 ? -14.819 6.468 12.742 1.00 94.31 104 LYS A CA 1
ATOM 830 C C . LYS A 1 104 ? -15.542 5.120 12.652 1.00 94.31 104 LYS A C 1
ATOM 832 O O . LYS A 1 104 ? -15.547 4.344 13.606 1.00 94.31 104 LYS A O 1
ATOM 837 N N . ASP A 1 105 ? -16.162 4.846 11.503 1.00 95.56 105 ASP A N 1
ATOM 838 C CA . ASP A 1 105 ? -16.883 3.603 11.268 1.00 95.56 105 ASP A CA 1
ATOM 839 C C . ASP A 1 105 ? -15.890 2.439 11.271 1.00 95.56 105 ASP A C 1
ATOM 841 O O . ASP A 1 105 ? -15.083 2.275 10.349 1.00 95.56 105 ASP A O 1
ATOM 845 N N . LYS A 1 106 ? -15.962 1.625 12.329 1.00 95.06 106 LYS A N 1
ATOM 846 C CA . LYS A 1 106 ? -15.067 0.487 12.514 1.00 95.06 106 LYS A CA 1
ATOM 847 C C . LYS A 1 106 ? -15.164 -0.483 11.344 1.00 95.06 106 LYS A C 1
ATOM 849 O O . LYS A 1 106 ? -14.126 -1.021 10.987 1.00 95.06 106 LYS A O 1
ATOM 854 N N . LYS A 1 107 ? -16.342 -0.688 10.736 1.00 94.50 107 LYS A N 1
ATOM 855 C CA . LYS A 1 107 ? -16.523 -1.618 9.609 1.00 94.50 107 LYS A CA 1
ATOM 856 C C . LYS A 1 107 ? -15.699 -1.179 8.403 1.00 94.50 107 LYS A C 1
ATOM 858 O O . LYS A 1 107 ? -14.911 -1.969 7.905 1.00 94.50 107 LYS A O 1
ATOM 863 N N . ILE A 1 108 ? -15.795 0.097 8.028 1.00 96.31 108 ILE A N 1
ATOM 864 C CA . ILE A 1 108 ? -14.996 0.666 6.933 1.00 96.31 108 ILE A CA 1
ATOM 865 C C . ILE A 1 108 ? -13.503 0.501 7.226 1.00 96.31 108 ILE A C 1
ATOM 867 O O . ILE A 1 108 ? -12.740 0.117 6.350 1.00 96.31 108 ILE A O 1
ATOM 871 N N . ILE A 1 109 ? -13.072 0.765 8.462 1.00 97.19 109 ILE A N 1
ATOM 872 C CA . ILE A 1 109 ? -11.662 0.609 8.842 1.00 97.19 109 ILE A CA 1
ATOM 873 C C . ILE A 1 109 ? -11.228 -0.865 8.765 1.00 97.19 109 ILE A C 1
ATOM 875 O O . ILE A 1 109 ? -10.106 -1.121 8.336 1.00 97.19 109 ILE A O 1
ATOM 879 N N . LYS A 1 110 ? -12.097 -1.827 9.120 1.00 96.25 110 LYS A N 1
ATOM 880 C CA . LYS A 1 110 ? -11.808 -3.262 8.948 1.00 96.25 110 LYS A CA 1
ATOM 881 C C . LYS A 1 110 ? -11.586 -3.603 7.481 1.00 96.25 110 LYS A C 1
ATOM 883 O O . LYS A 1 110 ? -10.562 -4.194 7.166 1.00 96.25 110 LYS A O 1
ATOM 888 N N . ASP A 1 111 ? -12.500 -3.175 6.613 1.00 95.94 111 ASP A N 1
ATOM 889 C CA . ASP A 1 111 ? -12.432 -3.452 5.176 1.00 95.94 111 ASP A CA 1
ATOM 890 C C . ASP A 1 111 ? -11.123 -2.899 4.576 1.00 95.94 111 ASP A C 1
ATOM 892 O O . ASP A 1 111 ? -10.413 -3.609 3.872 1.00 95.94 111 ASP A O 1
ATOM 896 N N . LEU A 1 112 ? -10.717 -1.681 4.963 1.00 97.56 112 LEU A N 1
ATOM 897 C CA . LEU A 1 112 ? -9.443 -1.088 4.532 1.00 97.56 112 LEU A CA 1
ATOM 898 C C . LEU A 1 112 ? -8.209 -1.894 4.977 1.00 97.56 112 LEU A C 1
ATOM 900 O O . LEU A 1 112 ? -7.212 -1.950 4.259 1.00 97.56 112 LEU A O 1
ATOM 904 N N . VAL A 1 113 ? -8.245 -2.479 6.178 1.00 97.62 113 VAL A N 1
ATOM 905 C CA . VAL A 1 113 ? -7.156 -3.318 6.706 1.00 97.62 113 VAL A CA 1
ATOM 906 C C . VAL A 1 113 ? -7.107 -4.675 5.996 1.00 97.62 113 VAL A C 1
ATOM 908 O O . VAL A 1 113 ? -6.015 -5.193 5.752 1.00 97.62 113 VAL A O 1
ATOM 911 N N . GLU A 1 114 ? -8.261 -5.243 5.639 1.00 96.62 114 GLU A N 1
ATOM 912 C CA . GLU A 1 114 ? -8.343 -6.462 4.823 1.00 96.62 114 GLU A CA 1
ATOM 913 C C . GLU A 1 114 ? -7.736 -6.233 3.438 1.00 96.62 114 GLU A C 1
ATOM 915 O O . GLU A 1 114 ? -6.820 -6.958 3.043 1.00 96.62 114 GLU A O 1
ATOM 920 N N . ASP A 1 115 ? -8.160 -5.172 2.750 1.00 97.56 115 ASP A N 1
ATOM 921 C CA . ASP A 1 115 ? -7.662 -4.836 1.415 1.00 97.56 115 ASP A CA 1
ATOM 922 C C . ASP A 1 115 ? -6.152 -4.525 1.446 1.00 97.56 115 ASP A C 1
ATOM 924 O O . ASP A 1 115 ? -5.394 -4.990 0.592 1.00 97.56 115 ASP A O 1
ATOM 928 N N . LEU A 1 116 ? -5.664 -3.839 2.490 1.00 98.25 116 LEU A N 1
ATOM 929 C CA . LEU A 1 116 ? -4.225 -3.638 2.690 1.00 98.25 116 LEU A CA 1
ATOM 930 C C . LEU A 1 116 ? -3.468 -4.963 2.884 1.00 98.25 116 LEU A C 1
ATOM 932 O O . LEU A 1 116 ? -2.334 -5.107 2.422 1.00 98.25 116 LEU A O 1
ATOM 936 N N . GLY A 1 117 ? -4.073 -5.932 3.571 1.00 98.00 117 GLY A N 1
ATOM 937 C CA . GLY A 1 117 ? -3.498 -7.264 3.733 1.00 98.00 117 GLY A CA 1
ATOM 938 C C . GLY A 1 117 ? -3.410 -8.036 2.422 1.00 98.00 117 GLY A C 1
ATOM 939 O O . GLY A 1 117 ? -2.402 -8.706 2.187 1.00 98.00 117 GLY A O 1
ATOM 940 N N . GLN A 1 118 ? -4.409 -7.893 1.548 1.00 98.06 118 GLN A N 1
ATOM 941 C CA . GLN A 1 118 ? -4.371 -8.451 0.197 1.00 98.06 118 GLN A CA 1
ATOM 942 C C . GLN A 1 118 ? -3.258 -7.814 -0.645 1.00 98.06 118 GLN A C 1
ATOM 944 O O . GLN A 1 118 ? -2.463 -8.544 -1.234 1.00 98.06 118 GLN A O 1
ATOM 949 N N . ILE A 1 119 ? -3.108 -6.485 -0.612 1.00 98.44 119 ILE A N 1
ATOM 950 C CA . ILE A 1 119 ? -1.993 -5.782 -1.275 1.00 98.44 119 ILE A CA 1
ATOM 951 C C . ILE A 1 119 ? -0.643 -6.294 -0.753 1.00 98.44 119 ILE A C 1
ATOM 953 O O . ILE A 1 119 ? 0.263 -6.598 -1.530 1.00 98.44 119 ILE A O 1
ATOM 957 N N . ALA A 1 120 ? -0.494 -6.439 0.567 1.00 98.19 120 ALA A N 1
ATOM 958 C CA . ALA A 1 120 ? 0.735 -6.960 1.160 1.00 98.19 120 ALA A CA 1
ATOM 959 C C . ALA A 1 120 ? 1.021 -8.405 0.720 1.00 98.19 120 ALA A C 1
ATOM 961 O O . ALA A 1 120 ? 2.166 -8.743 0.425 1.00 98.19 120 ALA A O 1
ATOM 962 N N . HIS A 1 121 ? -0.004 -9.254 0.630 1.00 98.00 121 HIS A N 1
ATOM 963 C CA . HIS A 1 121 ? 0.134 -10.608 0.101 1.00 98.00 121 HIS A CA 1
ATOM 964 C C . HIS A 1 121 ? 0.579 -10.606 -1.368 1.00 98.00 121 HIS A C 1
ATOM 966 O O . HIS A 1 121 ? 1.547 -11.287 -1.712 1.00 98.00 121 HIS A O 1
ATOM 972 N N . ASN A 1 122 ? -0.071 -9.792 -2.202 1.00 98.31 122 ASN A N 1
ATOM 973 C CA . ASN A 1 122 ? 0.237 -9.630 -3.623 1.00 98.31 122 ASN A CA 1
ATOM 974 C C . ASN A 1 122 ? 1.668 -9.117 -3.853 1.00 98.31 122 ASN A C 1
ATOM 976 O O . ASN A 1 122 ? 2.320 -9.511 -4.818 1.00 98.31 122 ASN A O 1
ATOM 980 N N . LEU A 1 123 ? 2.193 -8.288 -2.944 1.00 98.25 123 LEU A N 1
ATOM 981 C CA . LEU A 1 123 ? 3.568 -7.782 -2.993 1.00 98.25 123 LEU A CA 1
ATOM 982 C C . LEU A 1 123 ? 4.627 -8.838 -2.668 1.00 98.25 123 LEU A C 1
ATOM 984 O O . LEU A 1 123 ? 5.781 -8.655 -3.050 1.00 98.25 123 LEU A O 1
ATOM 988 N N . LYS A 1 124 ? 4.288 -9.935 -1.982 1.00 97.38 124 LYS A N 1
ATOM 989 C CA . LYS A 1 124 ? 5.267 -10.905 -1.459 1.00 97.38 124 LYS A CA 1
ATOM 990 C C . LYS A 1 124 ? 6.258 -11.457 -2.505 1.00 97.38 124 LYS A C 1
ATOM 992 O O . LYS A 1 124 ? 7.439 -11.558 -2.169 1.00 97.38 124 LYS A O 1
ATOM 997 N N . PRO A 1 125 ? 5.864 -11.773 -3.756 1.00 95.94 125 PRO A N 1
ATOM 998 C CA . PRO A 1 125 ? 6.807 -12.223 -4.786 1.00 95.94 125 PRO A CA 1
ATOM 999 C C . PRO A 1 125 ? 7.834 -11.149 -5.191 1.00 95.94 125 PRO A C 1
ATOM 1001 O O . PRO A 1 125 ? 8.951 -11.466 -5.606 1.00 95.94 125 PRO A O 1
ATOM 1004 N N . PHE A 1 126 ? 7.490 -9.868 -5.044 1.00 97.25 126 PHE A N 1
ATOM 1005 C CA . PHE A 1 126 ? 8.269 -8.739 -5.558 1.00 97.25 126 PHE A CA 1
ATOM 1006 C C . PHE A 1 126 ? 9.033 -7.999 -4.459 1.00 97.25 126 PHE A C 1
ATOM 1008 O O . PHE A 1 126 ? 10.206 -7.682 -4.635 1.00 97.25 126 PHE A O 1
ATOM 1015 N N . MET A 1 127 ? 8.400 -7.772 -3.312 1.00 98.06 127 MET A N 1
ATOM 1016 C CA . MET A 1 127 ? 8.909 -7.001 -2.178 1.00 98.06 127 MET A CA 1
ATOM 1017 C C . MET A 1 127 ? 8.630 -7.748 -0.858 1.00 98.06 127 MET A C 1
ATOM 1019 O O . MET A 1 127 ? 7.767 -7.330 -0.078 1.00 98.06 127 MET A O 1
ATOM 1023 N N . PRO A 1 128 ? 9.298 -8.891 -0.618 1.00 98.12 128 PRO A N 1
ATOM 1024 C CA . PRO A 1 128 ? 8.978 -9.783 0.496 1.00 98.12 128 PRO A CA 1
ATOM 1025 C C . PRO A 1 128 ? 9.154 -9.129 1.873 1.00 98.12 128 PRO A C 1
ATOM 1027 O O . PRO A 1 128 ? 8.277 -9.269 2.722 1.00 98.12 128 PRO A O 1
ATOM 1030 N N . GLU A 1 129 ? 10.231 -8.369 2.097 1.00 98.06 129 GLU A N 1
ATOM 1031 C CA . GLU A 1 129 ? 10.480 -7.724 3.397 1.00 98.06 129 GLU A CA 1
ATOM 1032 C C . GLU A 1 129 ? 9.424 -6.648 3.696 1.00 98.06 129 GLU A C 1
ATOM 1034 O O . GLU A 1 129 ? 8.988 -6.465 4.834 1.00 98.06 129 GLU A O 1
ATOM 1039 N N . THR A 1 130 ? 9.008 -5.914 2.667 1.00 98.25 130 THR A N 1
ATOM 1040 C CA . THR A 1 130 ? 7.967 -4.887 2.755 1.00 98.25 130 THR A CA 1
ATOM 1041 C C . THR A 1 130 ? 6.613 -5.521 3.043 1.00 98.25 130 THR A C 1
ATOM 1043 O O . THR A 1 130 ? 5.924 -5.084 3.964 1.00 98.25 130 THR A O 1
ATOM 1046 N N . ALA A 1 131 ? 6.252 -6.568 2.297 1.00 98.31 131 ALA A N 1
ATOM 1047 C CA . ALA A 1 131 ? 5.037 -7.342 2.519 1.00 98.31 131 ALA A CA 1
ATOM 1048 C C . ALA A 1 131 ? 4.955 -7.844 3.968 1.00 98.31 131 ALA A C 1
ATOM 1050 O O . ALA A 1 131 ? 3.946 -7.643 4.644 1.00 98.31 131 ALA A O 1
ATOM 1051 N N . GLU A 1 132 ? 6.040 -8.425 4.484 1.00 97.69 132 GLU A N 1
ATOM 1052 C CA . GLU A 1 132 ? 6.112 -8.906 5.865 1.00 97.69 132 GLU A CA 1
ATOM 1053 C C . GLU A 1 132 ? 5.954 -7.785 6.893 1.00 97.69 132 GLU A C 1
ATOM 1055 O O . GLU A 1 132 ? 5.216 -7.952 7.864 1.00 97.69 132 GLU A O 1
ATOM 1060 N N . LYS A 1 133 ? 6.582 -6.622 6.681 1.00 98.19 133 LYS A N 1
ATOM 1061 C CA . LYS A 1 133 ? 6.414 -5.457 7.568 1.00 98.19 133 LYS A CA 1
ATOM 1062 C C . LYS A 1 133 ? 4.964 -4.974 7.615 1.00 98.19 133 LYS A C 1
ATOM 1064 O O . LYS A 1 133 ? 4.482 -4.637 8.696 1.00 98.19 133 LYS A O 1
ATOM 1069 N N . ILE A 1 134 ? 4.264 -4.962 6.479 1.00 98.19 134 ILE A N 1
ATOM 1070 C CA . ILE A 1 134 ? 2.849 -4.565 6.417 1.00 98.19 134 ILE A CA 1
ATOM 1071 C C . ILE A 1 134 ? 1.971 -5.608 7.121 1.00 98.19 134 ILE A C 1
ATOM 1073 O O . ILE A 1 134 ? 1.176 -5.254 7.988 1.00 98.19 134 ILE A O 1
ATOM 1077 N N . LEU A 1 135 ? 2.149 -6.897 6.817 1.00 97.06 135 LEU A N 1
ATOM 1078 C CA . LEU A 1 135 ? 1.391 -7.978 7.459 1.00 97.06 135 LEU A CA 1
ATOM 1079 C C . LEU A 1 135 ? 1.629 -8.024 8.974 1.00 97.06 135 LEU A C 1
ATOM 1081 O O . LEU A 1 135 ? 0.694 -8.254 9.742 1.00 97.06 135 LEU A O 1
ATOM 1085 N N . LYS A 1 136 ? 2.862 -7.762 9.420 1.00 96.56 136 LYS A N 1
ATOM 1086 C CA . LYS A 1 136 ? 3.200 -7.640 10.840 1.00 96.56 136 LYS A CA 1
ATOM 1087 C C . LYS A 1 136 ? 2.482 -6.455 11.485 1.00 96.56 136 LYS A C 1
ATOM 1089 O O . LYS A 1 136 ? 1.872 -6.637 12.531 1.00 96.56 136 LYS A O 1
ATOM 1094 N N . ALA A 1 137 ? 2.498 -5.281 10.851 1.00 97.25 137 ALA A N 1
ATOM 1095 C CA . ALA A 1 137 ? 1.774 -4.108 11.338 1.00 97.25 137 ALA A CA 1
ATOM 1096 C C . ALA A 1 137 ? 0.273 -4.386 11.515 1.00 97.25 137 ALA A C 1
ATOM 1098 O O . ALA A 1 137 ? -0.295 -4.044 12.551 1.00 97.25 137 ALA A O 1
ATOM 1099 N N . ILE A 1 138 ? -0.350 -5.065 10.545 1.00 96.62 138 ILE A N 1
ATOM 1100 C CA . ILE A 1 138 ? -1.754 -5.498 10.619 1.00 96.62 138 ILE A CA 1
ATOM 1101 C C . ILE A 1 138 ? -1.966 -6.448 11.802 1.00 96.62 138 ILE A C 1
ATOM 1103 O O . ILE A 1 138 ? -2.843 -6.218 12.633 1.00 96.62 138 ILE A O 1
ATOM 1107 N N . LYS A 1 139 ? -1.129 -7.488 11.914 1.00 95.50 139 LYS A N 1
ATOM 1108 C CA . LYS A 1 139 ? -1.209 -8.492 12.984 1.00 95.50 139 LYS A CA 1
ATOM 1109 C C . LYS A 1 139 ? -1.041 -7.887 14.380 1.00 95.50 139 LYS A C 1
ATOM 1111 O O . LYS A 1 139 ? -1.646 -8.370 15.330 1.00 95.50 139 LYS A O 1
ATOM 1116 N N . GLU A 1 140 ? -0.215 -6.857 14.507 1.00 95.50 140 GLU A N 1
ATOM 1117 C CA . GLU A 1 140 ? 0.044 -6.157 15.769 1.00 95.50 140 GLU A CA 1
ATOM 1118 C C . GLU A 1 140 ? -0.916 -4.979 16.004 1.00 95.50 140 GLU A C 1
ATOM 1120 O O . GLU A 1 140 ? -0.865 -4.367 17.067 1.00 95.50 140 GLU A O 1
ATOM 1125 N N . ASN A 1 141 ? -1.784 -4.657 15.033 1.00 96.88 141 ASN A N 1
ATOM 1126 C CA . ASN A 1 141 ? -2.610 -3.444 15.005 1.00 96.88 141 ASN A CA 1
ATOM 1127 C C . ASN A 1 141 ? -1.819 -2.167 15.322 1.00 96.88 141 ASN A C 1
ATOM 1129 O O . ASN A 1 141 ? -2.269 -1.297 16.068 1.00 96.88 141 ASN A O 1
ATOM 1133 N N . LYS A 1 142 ? -0.602 -2.074 14.789 1.00 96.69 142 LYS A N 1
ATOM 1134 C CA . LYS A 1 142 ? 0.335 -1.007 15.126 1.00 96.69 142 LYS A CA 1
ATOM 1135 C C . LYS A 1 142 ? 0.868 -0.373 13.861 1.00 96.69 142 LYS A C 1
ATOM 1137 O O . LYS A 1 142 ? 1.375 -1.073 12.983 1.00 96.69 142 LYS A O 1
ATOM 1142 N N . LYS A 1 143 ? 0.786 0.956 13.756 1.00 96.06 143 LYS A N 1
ATOM 1143 C CA . LYS A 1 143 ? 1.387 1.667 12.628 1.00 96.06 143 LYS A CA 1
ATOM 1144 C C . LYS A 1 143 ? 2.890 1.369 12.585 1.00 96.06 143 LYS A C 1
ATOM 1146 O O . LYS A 1 143 ? 3.570 1.581 13.591 1.00 96.06 143 LYS A O 1
ATOM 1151 N N . PRO A 1 144 ? 3.432 0.921 11.438 1.00 94.06 144 PRO A N 1
ATOM 1152 C CA . PRO A 1 144 ? 4.856 0.670 11.345 1.00 94.06 144 PRO A CA 1
ATOM 1153 C C . PRO A 1 144 ? 5.627 1.994 11.391 1.00 94.06 144 PRO A C 1
ATOM 1155 O O . PRO A 1 144 ? 5.107 3.075 11.056 1.00 94.06 144 PRO A O 1
ATOM 1158 N N . GLU A 1 145 ? 6.898 1.892 11.774 1.00 91.25 145 GLU A N 1
ATOM 1159 C CA . GLU A 1 145 ? 7.881 2.934 11.489 1.00 91.25 145 GLU A CA 1
ATOM 1160 C C . GLU A 1 145 ? 7.951 3.196 9.979 1.00 91.25 145 GLU A C 1
ATOM 1162 O O . GLU A 1 145 ? 7.443 2.417 9.169 1.00 91.25 145 GLU A O 1
ATOM 1167 N N . ASN A 1 146 ? 8.536 4.330 9.589 1.00 92.94 146 ASN A N 1
ATOM 1168 C CA . ASN A 1 146 ? 8.565 4.748 8.193 1.00 92.94 146 ASN A CA 1
ATOM 1169 C C . ASN A 1 146 ? 9.158 3.649 7.288 1.00 92.94 146 ASN A C 1
ATOM 1171 O O . ASN A 1 146 ? 10.362 3.398 7.325 1.00 92.94 146 ASN A O 1
ATOM 1175 N N . LEU A 1 147 ? 8.306 3.023 6.466 1.00 94.62 147 LEU A N 1
ATOM 1176 C CA . LEU A 1 147 ? 8.699 1.923 5.581 1.00 94.62 147 LEU A CA 1
ATOM 1177 C C . LEU A 1 147 ? 9.710 2.371 4.523 1.00 94.62 147 LEU A C 1
ATOM 1179 O O . LEU A 1 147 ? 10.589 1.598 4.145 1.00 94.62 147 LEU A O 1
ATOM 1183 N N . PHE A 1 148 ? 9.586 3.619 4.067 1.00 96.62 148 PHE A N 1
ATOM 1184 C CA . PHE A 1 148 ? 10.371 4.171 2.973 1.00 96.62 148 PHE A CA 1
ATOM 1185 C C . PHE A 1 148 ? 10.818 5.598 3.312 1.00 96.62 148 PHE A C 1
ATOM 1187 O O . PHE A 1 148 ? 10.185 6.573 2.897 1.00 96.62 148 PHE A O 1
ATOM 1194 N N . PRO A 1 149 ? 11.933 5.755 4.049 1.00 94.69 149 PRO A N 1
ATOM 1195 C CA . PRO A 1 149 ? 12.563 7.055 4.239 1.00 94.69 149 PRO A CA 1
ATOM 1196 C C . PRO A 1 149 ? 12.875 7.681 2.883 1.00 94.69 149 PRO A C 1
ATOM 1198 O O . PRO A 1 149 ? 13.449 7.000 2.025 1.00 94.69 149 PRO A O 1
ATOM 1201 N N . ARG A 1 150 ? 12.475 8.945 2.692 1.00 92.75 150 ARG A N 1
ATOM 1202 C CA . ARG A 1 150 ? 12.708 9.687 1.446 1.00 92.75 150 ARG A CA 1
ATOM 1203 C C . ARG A 1 150 ? 14.198 9.731 1.119 1.00 92.75 150 ARG A C 1
ATOM 1205 O O . ARG A 1 150 ? 15.043 9.686 2.012 1.00 92.75 150 ARG A O 1
ATOM 1212 N N . LYS A 1 151 ? 14.498 9.771 -0.174 1.00 90.00 151 LYS A N 1
ATOM 1213 C CA . LYS A 1 151 ? 15.860 9.872 -0.696 1.00 90.00 151 LYS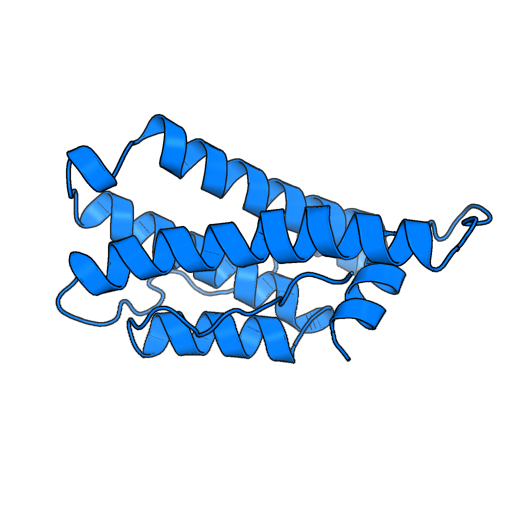 A CA 1
ATOM 1214 C C . LYS A 1 151 ? 16.113 11.291 -1.192 1.00 90.00 151 LYS A C 1
ATOM 1216 O O . LYS A 1 151 ? 15.320 11.788 -1.997 1.00 90.00 151 LYS A O 1
ATOM 1221 N N . ASP A 1 152 ? 17.202 11.879 -0.705 1.00 80.62 152 ASP A N 1
ATOM 1222 C CA . ASP A 1 152 ? 17.723 13.196 -1.091 1.00 80.62 152 ASP A CA 1
ATOM 1223 C C . ASP A 1 152 ? 18.670 13.140 -2.285 1.00 80.62 152 ASP A C 1
ATOM 1225 O O . ASP A 1 152 ? 18.999 12.033 -2.773 1.00 80.62 152 ASP A O 1
#